Protein AF-A0A952JZA1-F1 (afdb_monomer_lite)

Foldseek 3Di:
DDDDPPFDWDQDPVGDTDGDPPNDFADDQLRVQLRVQLVVPVPDPDDPVRSNLVSLCRSQVPGPPRHNDDDDDDDDPDDDD

Secondary structure (DSSP, 8-state):
-EE-SS-EEEEPTTS-EEPPGGG----STTHHHHHHHHHHHTTSS--HHHHHHHHHHHHHHH-TT--S--------S----

Radius of gyration: 13.42 Å; chains: 1; bounding box: 39×28×37 Å

Structure (mmCIF, N/CA/C/O backbone):
data_AF-A0A952JZA1-F1
#
_entry.id   AF-A0A952JZA1-F1
#
loop_
_atom_site.group_PDB
_atom_site.id
_atom_site.type_symbol
_atom_site.label_atom_id
_atom_site.label_alt_id
_atom_site.label_comp_id
_atom_site.label_asym_id
_atom_site.label_entity_id
_atom_site.label_seq_id
_atom_site.pdbx_PDB_ins_code
_atom_site.Cartn_x
_atom_site.Cartn_y
_atom_site.Cartn_z
_atom_site.occupancy
_atom_site.B_iso_or_equiv
_atom_site.auth_seq_id
_atom_site.auth_comp_id
_atom_site.auth_asym_id
_atom_site.auth_atom_id
_atom_site.pdbx_PDB_model_num
ATOM 1 N N . LEU A 1 1 ? -5.225 5.115 -10.443 1.00 77.25 1 LEU A N 1
ATOM 2 C CA . LEU A 1 1 ? -6.338 4.800 -9.521 1.00 77.25 1 LEU A CA 1
ATOM 3 C C . LEU A 1 1 ? -7.132 6.070 -9.299 1.00 77.25 1 LEU A C 1
ATOM 5 O O . LEU A 1 1 ? -6.511 7.123 -9.202 1.00 77.25 1 LEU A O 1
ATOM 9 N N . VAL A 1 2 ? -8.454 5.974 -9.238 1.00 82.19 2 VAL A N 1
ATOM 10 C CA . VAL A 1 2 ? -9.342 7.074 -8.835 1.00 82.19 2 VAL A CA 1
ATOM 11 C C . VAL A 1 2 ? -10.298 6.512 -7.795 1.00 82.19 2 VAL A C 1
ATOM 13 O O . VAL A 1 2 ? -10.785 5.403 -7.973 1.00 82.19 2 VAL A O 1
ATOM 16 N N . ALA A 1 3 ? -10.535 7.229 -6.705 1.00 80.31 3 ALA A N 1
ATOM 17 C CA . ALA A 1 3 ? -11.449 6.782 -5.664 1.00 80.31 3 ALA A CA 1
ATOM 18 C C . ALA A 1 3 ? -12.267 7.956 -5.133 1.00 80.31 3 ALA A C 1
ATOM 20 O O . ALA A 1 3 ? -11.752 9.071 -5.013 1.00 80.31 3 ALA A O 1
ATOM 21 N N . ASP A 1 4 ? -13.523 7.683 -4.806 1.00 81.31 4 ASP A N 1
ATOM 22 C CA . ASP A 1 4 ? -14.365 8.531 -3.974 1.00 81.31 4 ASP A CA 1
ATOM 23 C C . ASP A 1 4 ? -14.864 7.744 -2.746 1.00 81.31 4 ASP A C 1
ATOM 25 O O . ASP A 1 4 ? -14.373 6.659 -2.441 1.00 81.31 4 ASP A O 1
ATOM 29 N N . GLN A 1 5 ? -15.809 8.309 -1.992 1.00 78.00 5 GLN A N 1
ATOM 30 C CA . GLN A 1 5 ? -16.330 7.677 -0.772 1.00 78.00 5 GLN A CA 1
ATOM 31 C C . GLN A 1 5 ? -17.141 6.396 -1.030 1.00 78.00 5 GLN A C 1
ATOM 33 O O . GLN A 1 5 ? -17.428 5.669 -0.082 1.00 78.00 5 GLN A O 1
ATOM 38 N N . LYS A 1 6 ? -17.578 6.153 -2.268 1.00 72.62 6 LYS A N 1
ATOM 39 C CA . LYS A 1 6 ? -18.466 5.044 -2.632 1.00 72.62 6 LYS A CA 1
ATOM 40 C C . LYS A 1 6 ? -17.765 4.007 -3.494 1.00 72.62 6 LYS A C 1
ATOM 42 O O . LYS A 1 6 ? -18.048 2.827 -3.333 1.00 72.62 6 LYS A O 1
ATOM 47 N N . VAL A 1 7 ? -16.905 4.442 -4.412 1.00 78.69 7 VAL A N 1
ATOM 48 C CA . VAL A 1 7 ? -16.319 3.580 -5.439 1.00 78.69 7 VAL A CA 1
ATOM 49 C C . VAL A 1 7 ? -14.837 3.893 -5.616 1.00 78.69 7 VAL A C 1
ATOM 51 O O . VAL A 1 7 ? -14.413 5.049 -5.667 1.00 78.69 7 VAL A O 1
ATOM 54 N N . GLY A 1 8 ? -14.041 2.837 -5.754 1.00 78.25 8 GLY A N 1
ATOM 55 C CA . GLY A 1 8 ? -12.666 2.903 -6.231 1.00 78.25 8 GLY A CA 1
ATOM 56 C C . GLY A 1 8 ? -12.566 2.287 -7.622 1.00 78.25 8 GLY A C 1
ATOM 57 O O . GLY A 1 8 ? -13.161 1.248 -7.866 1.00 78.25 8 GLY A O 1
ATOM 58 N N . LEU A 1 9 ? -11.824 2.910 -8.535 1.00 82.12 9 LEU A N 1
ATOM 59 C CA . LEU A 1 9 ? -11.674 2.465 -9.919 1.00 82.12 9 LEU A CA 1
ATOM 60 C C . LEU A 1 9 ? -10.202 2.394 -10.338 1.00 82.12 9 LEU A C 1
ATOM 62 O O . LEU A 1 9 ? -9.386 3.297 -10.085 1.00 82.12 9 LEU A O 1
ATOM 66 N N . ILE A 1 10 ? -9.880 1.327 -11.064 1.00 83.19 10 ILE A N 1
ATOM 67 C CA . ILE A 1 10 ? -8.641 1.171 -11.819 1.00 83.19 10 ILE A CA 1
ATOM 68 C C . ILE A 1 10 ? -8.930 1.525 -13.277 1.00 83.19 10 ILE A C 1
ATOM 70 O O . ILE A 1 10 ? -9.779 0.910 -13.913 1.00 83.19 10 ILE A O 1
ATOM 74 N N . LEU A 1 11 ? -8.194 2.505 -13.798 1.00 81.50 11 LEU A N 1
ATOM 75 C CA . LEU A 1 11 ? -8.174 2.853 -15.217 1.00 81.50 11 LEU A CA 1
ATOM 76 C C . LEU A 1 11 ? -6.915 2.247 -15.837 1.00 81.50 11 LEU A C 1
ATOM 78 O O . LEU A 1 11 ? -5.804 2.587 -15.413 1.00 81.50 11 LEU A O 1
ATOM 82 N N . SER A 1 12 ? -7.085 1.340 -16.798 1.00 80.25 12 SER A N 1
ATOM 83 C CA . SER A 1 12 ? -5.972 0.765 -17.560 1.00 80.25 12 SER A CA 1
ATOM 84 C C . SER A 1 12 ? -5.548 1.713 -18.690 1.00 80.25 12 SER A C 1
ATOM 86 O O . SER A 1 12 ? -6.340 2.514 -19.186 1.00 80.25 12 SER A O 1
ATOM 88 N N . GLY A 1 13 ? -4.297 1.601 -19.149 1.00 76.12 13 GLY A N 1
ATOM 89 C CA . GLY A 1 13 ? -3.820 2.341 -20.327 1.00 76.12 13 GLY A CA 1
ATOM 90 C C . GLY A 1 13 ? -4.495 1.929 -21.644 1.00 76.12 13 GLY A C 1
ATOM 91 O O . GLY A 1 13 ? -4.331 2.619 -22.644 1.00 76.12 13 GLY A O 1
ATOM 92 N N . ASN A 1 14 ? -5.268 0.838 -21.636 1.00 82.56 14 ASN A N 1
ATOM 93 C CA . ASN A 1 14 ? -6.018 0.335 -22.787 1.00 82.56 14 ASN A CA 1
ATOM 94 C C . ASN A 1 14 ? -7.479 0.824 -22.802 1.00 82.56 14 ASN A C 1
ATOM 96 O O . ASN A 1 14 ? -8.207 0.518 -23.741 1.00 82.56 14 ASN A O 1
ATOM 100 N N . GLY A 1 15 ? -7.902 1.591 -21.789 1.00 81.25 15 GLY A N 1
ATOM 101 C CA . GLY A 1 15 ? -9.262 2.128 -21.680 1.00 81.25 15 GLY A CA 1
ATOM 102 C C . GLY A 1 15 ? -10.221 1.292 -20.829 1.00 81.25 15 GLY A C 1
ATOM 103 O O . GLY A 1 15 ? -11.406 1.613 -20.779 1.00 81.25 15 GLY A O 1
ATOM 104 N N . ASP A 1 16 ? -9.735 0.258 -20.138 1.00 83.88 16 ASP A N 1
ATOM 105 C CA . ASP A 1 16 ? -10.570 -0.553 -19.249 1.00 83.88 16 ASP A CA 1
ATOM 106 C C . ASP A 1 16 ? -10.820 0.168 -17.922 1.00 83.88 16 ASP A C 1
ATOM 108 O O . ASP A 1 16 ? -9.914 0.783 -17.348 1.00 83.88 16 ASP A O 1
ATOM 112 N N . VAL A 1 17 ? -12.044 0.033 -17.409 1.00 83.69 17 VAL A N 1
ATOM 113 C CA . VAL A 1 17 ? -12.456 0.513 -16.087 1.00 83.69 17 VAL A CA 1
ATOM 114 C C . VAL A 1 17 ? -12.805 -0.699 -15.239 1.00 83.69 17 VAL A C 1
ATOM 116 O O . VAL A 1 17 ? -13.738 -1.432 -15.563 1.00 83.69 17 VAL A O 1
ATOM 119 N N . LEU A 1 18 ? -12.047 -0.918 -14.168 1.00 81.75 18 LEU A N 1
ATOM 120 C CA . LEU A 1 18 ? -12.205 -2.078 -13.293 1.00 81.75 18 LEU A CA 1
ATOM 121 C C . LEU A 1 18 ? -12.473 -1.624 -11.860 1.00 81.75 18 LEU A C 1
ATOM 123 O O . LEU A 1 18 ? -11.733 -0.797 -11.321 1.00 81.75 18 LEU A O 1
ATOM 127 N N . GLU A 1 19 ? -13.505 -2.193 -11.244 1.00 79.69 19 GLU A N 1
ATOM 128 C CA . GLU A 1 19 ? -13.744 -2.073 -9.809 1.00 79.69 19 GLU A CA 1
ATOM 129 C C . GLU A 1 19 ? -13.041 -3.233 -9.072 1.00 79.69 19 GLU A C 1
ATOM 131 O O . GLU A 1 19 ? -13.060 -4.367 -9.557 1.00 79.69 19 GLU A O 1
ATOM 136 N N . PRO A 1 20 ? -12.376 -2.991 -7.934 1.00 72.75 20 PRO A N 1
ATOM 137 C CA . PRO A 1 20 ? -11.601 -3.999 -7.224 1.00 72.75 20 PRO A CA 1
ATOM 138 C C . PRO A 1 20 ? -12.481 -4.821 -6.298 1.00 72.75 20 PRO A C 1
ATOM 140 O O . PRO A 1 20 ? -13.273 -4.289 -5.522 1.00 72.75 20 PRO A O 1
ATOM 143 N N . GLU A 1 21 ? -12.220 -6.121 -6.262 1.00 68.88 21 GLU A N 1
ATOM 144 C CA . GLU A 1 21 ? -12.781 -6.987 -5.234 1.00 68.88 21 GLU A CA 1
ATOM 145 C C . GLU A 1 21 ? -12.211 -6.618 -3.851 1.00 68.88 21 GLU A C 1
ATOM 147 O O . GLU A 1 21 ? -10.995 -6.479 -3.674 1.00 68.88 21 GLU A O 1
ATOM 152 N N . ASN A 1 22 ? -13.104 -6.487 -2.865 1.00 74.44 22 ASN A N 1
ATOM 153 C CA . ASN A 1 22 ? -12.817 -6.196 -1.452 1.00 74.44 22 ASN A CA 1
ATOM 154 C C . ASN A 1 22 ? -12.293 -4.779 -1.148 1.00 74.44 22 ASN A C 1
ATOM 156 O O . ASN A 1 22 ? -11.696 -4.565 -0.098 1.00 74.44 22 ASN A O 1
ATOM 160 N N . GLY A 1 23 ? -12.499 -3.803 -2.042 1.00 79.06 23 GLY A N 1
ATOM 161 C CA . GLY A 1 23 ? -12.239 -2.384 -1.748 1.00 79.06 23 GLY A CA 1
ATOM 162 C C . GLY A 1 23 ? -10.761 -1.994 -1.598 1.00 79.06 23 GLY A C 1
ATOM 163 O O . GLY A 1 23 ? -10.462 -0.867 -1.208 1.00 79.06 23 GLY A O 1
ATOM 164 N N . VAL A 1 24 ? -9.827 -2.892 -1.930 1.00 87.38 24 VAL A N 1
ATOM 165 C CA . VAL A 1 24 ? -8.377 -2.646 -1.867 1.00 87.38 24 VAL A CA 1
ATOM 166 C C . VAL A 1 24 ? -7.767 -2.731 -3.259 1.00 87.38 24 VAL A C 1
ATOM 168 O O . VAL A 1 24 ? -8.017 -3.669 -4.014 1.00 87.38 24 VAL A O 1
ATOM 171 N N . MET A 1 25 ? -6.908 -1.766 -3.582 1.00 89.12 25 MET A N 1
ATOM 172 C CA . MET A 1 25 ? -6.185 -1.686 -4.851 1.00 89.12 25 MET A CA 1
ATOM 173 C C . MET A 1 25 ? -4.701 -1.455 -4.623 1.00 89.12 25 MET A C 1
ATOM 175 O O . MET A 1 25 ? -4.316 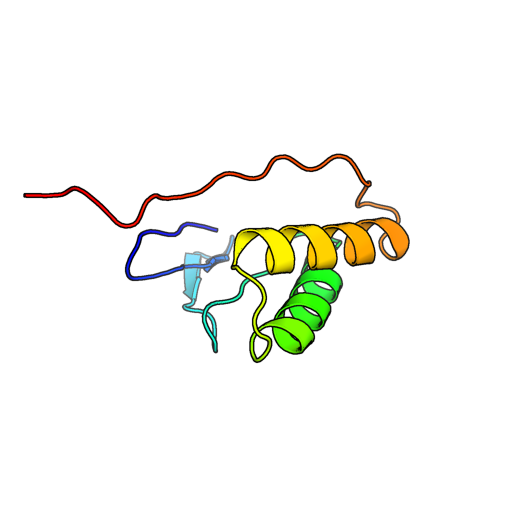-0.673 -3.757 1.00 89.12 25 MET A O 1
ATOM 179 N N . GLY A 1 26 ? -3.874 -2.059 -5.473 1.00 90.06 26 GLY A N 1
ATOM 180 C CA . GLY A 1 26 ? -2.454 -1.745 -5.587 1.00 90.06 26 GLY A CA 1
ATOM 181 C C . GLY A 1 26 ? -2.066 -1.600 -7.054 1.00 90.06 26 GLY A C 1
ATOM 182 O O . GLY A 1 26 ? -2.488 -2.398 -7.886 1.00 90.06 26 GLY A O 1
ATOM 183 N N . ILE A 1 27 ? -1.266 -0.583 -7.378 1.00 90.38 27 ILE A N 1
ATOM 184 C CA . ILE A 1 27 ? -0.664 -0.392 -8.708 1.00 90.38 27 ILE A CA 1
ATOM 185 C C . ILE A 1 27 ? 0.841 -0.148 -8.579 1.00 90.38 27 ILE A C 1
ATOM 187 O O . ILE A 1 27 ? 1.345 0.114 -7.488 1.00 90.38 27 ILE A O 1
ATOM 191 N N . GLY A 1 28 ? 1.550 -0.200 -9.707 1.00 89.62 28 GLY A N 1
ATOM 192 C CA . GLY A 1 28 ? 2.999 -0.011 -9.758 1.00 89.62 28 GLY A CA 1
ATOM 193 C C . GLY A 1 28 ? 3.781 -1.273 -9.390 1.00 89.62 28 GLY A C 1
ATOM 194 O O . GLY A 1 28 ? 3.213 -2.331 -9.121 1.00 89.62 28 GLY A O 1
ATOM 195 N N . SER A 1 29 ? 5.108 -1.163 -9.380 1.00 92.81 29 SER A N 1
ATOM 196 C CA . SER A 1 29 ? 6.036 -2.288 -9.193 1.00 92.81 29 SER A CA 1
ATOM 197 C C . SER A 1 29 ? 5.922 -2.981 -7.830 1.00 92.81 29 SER A C 1
ATOM 199 O O . SER A 1 29 ? 6.190 -4.176 -7.733 1.00 92.81 29 SER A O 1
ATOM 201 N N . GLY A 1 30 ? 5.523 -2.254 -6.781 1.00 94.31 30 GLY A N 1
ATOM 202 C CA . GLY A 1 30 ? 5.250 -2.795 -5.442 1.00 94.31 30 GLY A CA 1
ATOM 203 C C . GLY A 1 30 ? 3.773 -3.114 -5.182 1.00 94.31 30 GLY A C 1
ATOM 204 O O . GLY A 1 30 ? 3.432 -3.578 -4.093 1.00 94.31 30 GLY A O 1
ATOM 205 N N . GLY A 1 31 ? 2.891 -2.876 -6.161 1.00 93.31 31 GLY A N 1
ATOM 206 C CA . GLY A 1 31 ? 1.439 -2.909 -5.975 1.00 93.31 31 GLY A CA 1
ATOM 207 C C . GLY A 1 31 ? 0.911 -4.260 -5.498 1.00 93.31 31 GLY A C 1
ATOM 208 O O . GLY A 1 31 ? 0.088 -4.300 -4.590 1.00 93.31 31 GLY A O 1
ATOM 209 N N . ASN A 1 32 ? 1.430 -5.365 -6.040 1.00 93.44 32 ASN A N 1
ATOM 210 C CA . ASN A 1 32 ? 0.985 -6.711 -5.664 1.00 93.44 32 ASN A CA 1
ATOM 211 C C . ASN A 1 32 ? 1.378 -7.090 -4.227 1.00 93.44 32 ASN A C 1
ATOM 213 O O . ASN A 1 32 ? 0.601 -7.752 -3.543 1.00 93.44 32 ASN A O 1
ATOM 217 N N . TYR A 1 33 ? 2.546 -6.648 -3.749 1.00 95.50 33 TYR A N 1
ATOM 218 C CA . TYR A 1 33 ? 2.981 -6.902 -2.370 1.00 95.50 33 TYR A CA 1
ATOM 219 C C . TYR A 1 33 ? 2.144 -6.099 -1.377 1.00 95.50 33 TYR A C 1
ATOM 221 O O . TYR A 1 33 ? 1.651 -6.655 -0.396 1.00 95.50 33 TYR A O 1
ATOM 229 N N . ALA A 1 34 ? 1.914 -4.817 -1.678 1.00 95.31 34 ALA A N 1
ATOM 230 C CA . ALA A 1 34 ? 1.037 -3.971 -0.879 1.00 95.31 34 ALA A CA 1
ATOM 231 C C . ALA A 1 34 ? -0.399 -4.519 -0.859 1.00 95.31 34 ALA A C 1
ATOM 233 O O . ALA A 1 34 ? -1.006 -4.601 0.202 1.00 95.31 34 ALA A O 1
ATOM 234 N N . LEU A 1 35 ? -0.931 -4.955 -2.005 1.00 94.38 35 LEU A N 1
ATOM 235 C CA . LEU A 1 35 ? -2.272 -5.534 -2.100 1.00 94.38 35 LEU A CA 1
ATOM 236 C C . LEU A 1 35 ? -2.403 -6.817 -1.270 1.00 94.38 35 LEU A C 1
ATOM 238 O O . LEU A 1 35 ? -3.391 -6.982 -0.558 1.00 94.38 35 LEU A O 1
ATOM 242 N N . ALA A 1 36 ? -1.417 -7.714 -1.339 1.00 94.44 36 ALA A N 1
ATOM 243 C CA . ALA A 1 36 ? -1.418 -8.949 -0.559 1.00 94.44 36 ALA A CA 1
ATOM 244 C C . ALA A 1 36 ? -1.365 -8.670 0.952 1.00 94.44 36 ALA A C 1
ATOM 246 O O . ALA A 1 36 ? -2.159 -9.233 1.705 1.00 94.44 36 ALA A O 1
ATOM 247 N N . ALA A 1 37 ? -0.486 -7.761 1.386 1.00 95.44 37 ALA A N 1
ATOM 248 C CA . ALA A 1 37 ? -0.395 -7.349 2.784 1.00 95.44 37 ALA A CA 1
ATOM 249 C C . ALA A 1 37 ? -1.690 -6.679 3.271 1.00 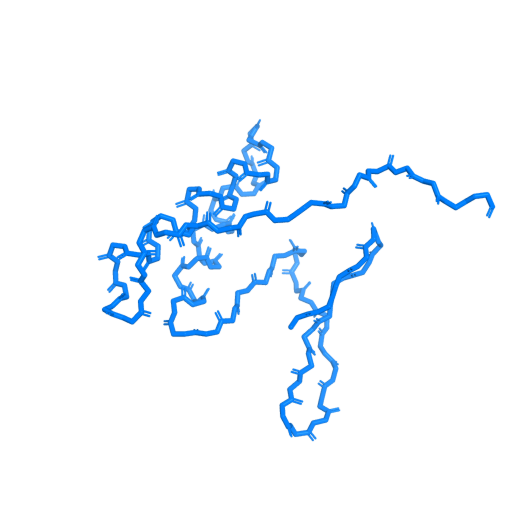95.44 37 ALA A C 1
ATOM 251 O O . ALA A 1 37 ? -2.191 -7.013 4.341 1.00 95.44 37 ALA A O 1
ATOM 252 N N . ALA A 1 38 ? -2.277 -5.795 2.465 1.00 95.00 38 ALA A N 1
ATOM 253 C CA . ALA A 1 38 ? -3.509 -5.100 2.816 1.00 95.00 38 ALA A CA 1
ATO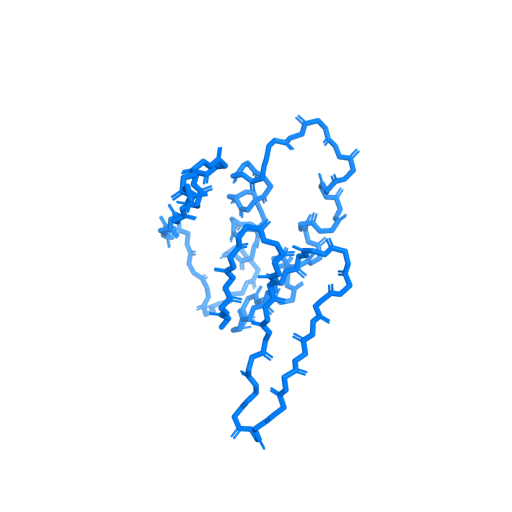M 254 C C . ALA A 1 38 ? -4.693 -6.064 2.938 1.00 95.00 38 ALA A C 1
ATOM 256 O O . ALA A 1 38 ? -5.457 -5.970 3.893 1.00 95.00 38 ALA A O 1
ATOM 257 N N . ARG A 1 39 ? -4.806 -7.043 2.030 1.00 93.31 39 ARG A N 1
ATOM 258 C CA . ARG A 1 39 ? -5.820 -8.108 2.111 1.00 93.31 39 ARG A CA 1
ATOM 259 C C . ARG A 1 39 ? -5.684 -8.957 3.373 1.00 93.31 39 ARG A C 1
ATOM 261 O O . ARG A 1 39 ? -6.693 -9.367 3.921 1.00 93.31 39 ARG A O 1
ATOM 268 N N . ALA A 1 40 ? -4.464 -9.195 3.851 1.00 93.69 40 ALA A N 1
ATOM 269 C CA . ALA A 1 40 ? -4.243 -9.924 5.100 1.00 93.69 40 ALA A CA 1
ATOM 270 C C . ALA A 1 40 ? -4.615 -9.108 6.354 1.00 93.69 40 ALA A C 1
ATOM 272 O O . ALA A 1 40 ? -4.822 -9.683 7.418 1.00 93.69 40 ALA A O 1
ATOM 273 N N . LEU A 1 41 ? -4.671 -7.778 6.242 1.00 94.00 41 LEU A N 1
ATOM 274 C CA . LEU A 1 41 ? -4.929 -6.863 7.355 1.00 94.00 41 LEU A CA 1
ATOM 275 C C . LEU A 1 41 ? -6.359 -6.302 7.366 1.00 94.00 41 LEU A C 1
ATOM 277 O O . LEU A 1 41 ? -6.740 -5.678 8.353 1.00 94.00 41 LEU A O 1
ATOM 281 N N . ILE A 1 42 ? -7.144 -6.496 6.301 1.00 91.25 42 ILE A N 1
ATOM 282 C CA . ILE A 1 42 ? -8.455 -5.848 6.152 1.00 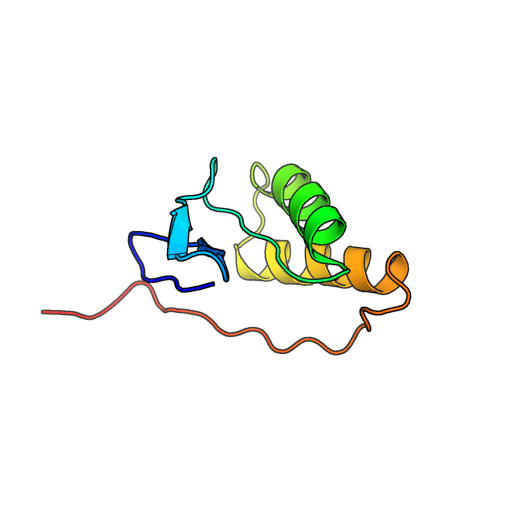91.25 42 ILE A CA 1
ATOM 283 C C . ILE A 1 42 ? -9.505 -6.339 7.154 1.00 91.25 42 ILE A C 1
ATOM 285 O O . ILE A 1 42 ? -10.355 -5.559 7.564 1.00 91.25 42 ILE A O 1
ATOM 289 N N . ASP A 1 43 ? -9.396 -7.592 7.599 1.00 90.88 43 ASP A N 1
ATOM 290 C CA . ASP A 1 43 ? -10.305 -8.201 8.581 1.00 90.88 43 ASP A CA 1
ATOM 291 C C . ASP A 1 43 ? -9.850 -7.975 10.038 1.00 90.88 43 ASP A C 1
ATOM 293 O O . ASP A 1 43 ? -10.313 -8.646 10.959 1.00 90.88 43 ASP A O 1
ATOM 297 N N . THR A 1 44 ? -8.896 -7.066 10.261 1.00 94.19 44 THR A N 1
ATOM 298 C CA . THR A 1 44 ? -8.389 -6.716 11.598 1.00 94.19 44 THR A CA 1
ATOM 299 C C . THR A 1 44 ? -9.021 -5.422 12.112 1.00 94.19 44 THR A C 1
ATOM 301 O O . THR A 1 44 ? -9.609 -4.665 11.349 1.00 94.19 44 THR A O 1
ATOM 304 N N . ASP A 1 45 ? -8.823 -5.104 13.394 1.00 94.31 45 ASP A N 1
ATOM 305 C CA . ASP A 1 45 ? -9.305 -3.853 14.010 1.00 94.31 45 ASP A CA 1
ATOM 306 C C . ASP A 1 45 ? -8.491 -2.599 13.610 1.00 94.31 45 ASP A C 1
ATOM 308 O O . ASP A 1 45 ? -8.575 -1.550 14.253 1.00 94.31 45 ASP A O 1
ATOM 312 N N . LEU A 1 46 ? -7.642 -2.700 12.584 1.00 94.81 46 LEU A N 1
ATOM 313 C CA . LEU A 1 46 ? -6.838 -1.585 12.098 1.00 94.81 46 LEU A CA 1
ATOM 314 C C . LEU A 1 46 ? -7.678 -0.642 11.234 1.00 94.81 46 LEU A C 1
ATOM 316 O O . LEU A 1 46 ? -8.477 -1.070 10.406 1.00 94.81 46 LEU A O 1
ATOM 320 N N . ASP A 1 47 ? -7.436 0.662 11.366 1.00 93.12 47 ASP A N 1
ATOM 321 C CA . ASP A 1 47 ? -8.032 1.636 10.458 1.00 93.12 47 ASP A CA 1
ATOM 322 C C . ASP A 1 47 ? -7.394 1.582 9.054 1.00 93.12 47 ASP A C 1
ATOM 324 O O . ASP A 1 47 ? -6.294 1.057 8.842 1.00 93.12 47 ASP A O 1
ATOM 328 N N . ALA A 1 48 ? -8.096 2.148 8.068 1.00 91.56 48 ALA A N 1
ATOM 329 C CA . ALA A 1 48 ? -7.664 2.128 6.670 1.00 91.56 48 ALA A CA 1
ATOM 330 C C . ALA A 1 48 ? -6.266 2.745 6.474 1.00 91.56 48 ALA A C 1
ATOM 332 O O . ALA A 1 48 ? -5.466 2.236 5.688 1.00 91.56 48 ALA A O 1
ATOM 333 N N . GLU A 1 49 ? -5.937 3.814 7.210 1.00 93.44 49 GLU A N 1
ATOM 334 C CA . GLU A 1 49 ? -4.599 4.407 7.166 1.00 93.44 49 GLU A CA 1
ATOM 335 C C . GLU A 1 49 ? -3.533 3.420 7.650 1.00 93.44 49 GLU A C 1
ATOM 337 O O . GLU A 1 49 ? -2.501 3.261 6.990 1.00 93.44 49 GLU A O 1
ATOM 342 N N . SER A 1 50 ? -3.758 2.770 8.791 1.00 96.00 50 SER A N 1
ATOM 343 C CA . SER A 1 50 ? -2.806 1.828 9.378 1.00 96.00 50 SER A CA 1
ATOM 344 C C . SER A 1 50 ? -2.573 0.639 8.459 1.00 96.00 50 SER A C 1
ATOM 346 O O . SER A 1 50 ? -1.422 0.230 8.278 1.00 96.00 50 SER A O 1
ATOM 348 N N . ILE A 1 51 ? -3.637 0.125 7.836 1.00 95.44 51 ILE A N 1
ATOM 349 C CA . ILE A 1 51 ? -3.554 -0.939 6.831 1.00 95.44 51 ILE A CA 1
ATOM 350 C C . ILE A 1 51 ? -2.687 -0.480 5.653 1.00 95.44 51 ILE A C 1
ATOM 352 O O . ILE A 1 51 ? -1.714 -1.159 5.314 1.00 95.44 51 ILE A O 1
ATOM 356 N N . VAL A 1 52 ? -2.973 0.687 5.063 1.00 95.00 52 VAL A N 1
ATOM 357 C CA . VAL A 1 52 ? -2.211 1.235 3.925 1.00 95.00 52 VAL A CA 1
ATOM 358 C C . VAL A 1 52 ? -0.741 1.439 4.289 1.00 95.00 52 VAL A C 1
ATOM 360 O O . VAL A 1 52 ? 0.145 1.002 3.554 1.00 95.00 52 VAL A O 1
ATOM 363 N N . ARG A 1 53 ? -0.460 2.047 5.444 1.00 96.06 53 ARG A N 1
ATOM 364 C CA . ARG A 1 53 ? 0.905 2.341 5.894 1.00 96.06 53 ARG A CA 1
ATOM 365 C C . ARG A 1 53 ? 1.723 1.067 6.100 1.00 96.06 53 ARG A C 1
ATOM 367 O O . ARG A 1 53 ? 2.849 0.994 5.614 1.00 96.06 53 ARG A O 1
ATOM 374 N N . LYS A 1 54 ? 1.164 0.062 6.785 1.00 96.31 54 LYS A N 1
ATOM 375 C CA . LYS A 1 54 ? 1.830 -1.236 7.000 1.00 96.31 54 LYS A CA 1
ATOM 376 C C . LYS A 1 54 ? 2.079 -1.961 5.679 1.00 96.31 54 LYS A C 1
ATOM 378 O O . LYS A 1 54 ? 3.168 -2.476 5.455 1.00 96.31 54 LYS A O 1
ATOM 383 N N . SER A 1 55 ? 1.092 -1.948 4.790 1.00 96.62 55 SER A N 1
ATOM 384 C CA . SER A 1 55 ? 1.166 -2.645 3.505 1.00 96.62 55 SER A CA 1
ATOM 385 C C . SER A 1 55 ? 2.205 -2.035 2.564 1.00 96.62 55 SER A C 1
ATOM 387 O O . SER A 1 55 ? 2.964 -2.762 1.925 1.00 96.62 55 SER A O 1
ATOM 389 N N . LEU A 1 56 ? 2.285 -0.702 2.503 1.00 96.44 56 LEU A N 1
ATOM 390 C CA . LEU A 1 56 ? 3.290 -0.006 1.698 1.00 96.44 56 LEU A CA 1
ATOM 391 C C . LEU A 1 56 ? 4.699 -0.131 2.288 1.00 96.44 56 LEU A C 1
ATOM 393 O O . LEU A 1 56 ? 5.653 -0.228 1.522 1.00 96.44 56 LEU A O 1
ATOM 397 N N . ALA A 1 57 ? 4.836 -0.187 3.618 1.00 96.25 57 ALA A N 1
ATOM 398 C CA . ALA A 1 57 ? 6.123 -0.463 4.257 1.00 96.25 57 ALA A CA 1
ATOM 399 C C . ALA A 1 57 ? 6.669 -1.839 3.837 1.00 96.25 57 ALA A C 1
ATOM 401 O O . ALA A 1 57 ? 7.792 -1.922 3.348 1.00 96.25 57 ALA A O 1
ATOM 402 N N . ILE A 1 58 ? 5.836 -2.886 3.900 1.00 96.00 58 ILE A N 1
ATOM 403 C CA . ILE A 1 58 ? 6.197 -4.235 3.428 1.00 96.00 58 ILE A CA 1
ATOM 404 C C . ILE A 1 58 ? 6.577 -4.212 1.940 1.00 96.00 58 ILE A C 1
ATOM 406 O O . ILE A 1 58 ? 7.570 -4.812 1.533 1.00 96.00 58 ILE A O 1
ATOM 410 N N . ALA A 1 59 ? 5.820 -3.493 1.106 1.00 96.94 59 ALA A N 1
ATOM 411 C CA . ALA A 1 59 ? 6.141 -3.377 -0.315 1.00 96.94 59 ALA A CA 1
ATOM 412 C C . ALA A 1 59 ? 7.493 -2.687 -0.569 1.00 96.94 59 ALA A C 1
ATOM 414 O O . ALA A 1 59 ? 8.208 -3.101 -1.481 1.00 96.94 59 ALA A O 1
ATOM 415 N N . GLY A 1 60 ? 7.853 -1.677 0.229 1.00 96.19 60 GLY A N 1
ATOM 416 C CA . GLY A 1 60 ? 9.150 -0.996 0.167 1.00 96.19 60 GLY A CA 1
ATOM 417 C C . GLY A 1 60 ? 10.330 -1.854 0.632 1.00 96.19 60 GLY A C 1
ATOM 418 O O . GLY A 1 60 ? 11.453 -1.632 0.192 1.00 96.19 60 GLY A O 1
ATOM 419 N N . GLU A 1 61 ? 10.090 -2.858 1.476 1.00 95.50 61 GLU A N 1
ATOM 420 C CA . GLU A 1 61 ? 11.116 -3.828 1.887 1.00 95.50 61 GLU A CA 1
ATOM 421 C C . GLU A 1 61 ? 11.363 -4.911 0.823 1.00 95.50 61 GLU A C 1
ATOM 423 O O . GLU A 1 61 ? 12.472 -5.432 0.714 1.00 95.50 61 GLU A O 1
ATOM 428 N N . ILE A 1 62 ? 10.346 -5.247 0.021 1.00 95.75 62 ILE A N 1
ATOM 429 C CA . ILE A 1 62 ? 10.406 -6.344 -0.961 1.00 95.75 62 ILE A CA 1
ATOM 430 C C . ILE A 1 62 ? 10.745 -5.842 -2.372 1.00 95.75 62 ILE A C 1
ATOM 432 O O . ILE A 1 62 ? 11.505 -6.477 -3.107 1.00 95.75 62 ILE A O 1
ATOM 436 N N . CYS A 1 63 ? 10.151 -4.731 -2.805 1.00 95.19 63 CYS A N 1
ATOM 437 C CA . CYS A 1 63 ? 10.279 -4.241 -4.173 1.00 95.19 63 CYS A CA 1
ATOM 438 C C . CYS A 1 63 ? 11.429 -3.242 -4.294 1.00 95.19 63 CYS A C 1
ATOM 440 O O . CYS A 1 63 ? 11.316 -2.119 -3.824 1.00 95.19 63 CYS A O 1
ATOM 442 N N . VAL A 1 64 ? 12.471 -3.584 -5.056 1.00 95.44 64 VAL A N 1
ATOM 443 C CA . VAL A 1 64 ? 13.636 -2.705 -5.306 1.00 95.44 64 VAL A CA 1
ATOM 444 C C . VAL A 1 64 ? 13.295 -1.343 -5.935 1.00 95.44 64 VAL A C 1
ATOM 446 O O . VAL A 1 64 ? 14.098 -0.418 -5.875 1.00 95.44 64 VAL A O 1
ATOM 449 N N . TYR A 1 65 ? 12.115 -1.217 -6.549 1.00 94.56 65 TYR A N 1
ATOM 450 C CA . TYR A 1 65 ? 11.614 0.020 -7.162 1.00 94.56 65 TYR A CA 1
ATOM 451 C C . TYR A 1 65 ? 10.632 0.792 -6.267 1.00 94.56 65 TYR A C 1
ATOM 453 O O . TYR A 1 65 ? 10.094 1.814 -6.687 1.00 94.56 65 TYR A O 1
ATOM 461 N N . THR A 1 66 ? 10.365 0.305 -5.055 1.00 92.56 66 THR A N 1
ATOM 462 C CA . THR A 1 66 ? 9.513 0.960 -4.054 1.00 92.56 66 THR A CA 1
ATOM 463 C C . THR A 1 66 ? 10.382 1.297 -2.850 1.00 92.56 66 THR A C 1
ATOM 465 O O . THR A 1 66 ? 11.177 0.475 -2.418 1.00 92.56 66 THR A O 1
ATOM 468 N N . ASN A 1 67 ? 10.265 2.505 -2.306 1.00 92.69 67 ASN A N 1
ATOM 469 C CA . ASN A 1 67 ? 11.028 2.915 -1.127 1.00 92.69 67 ASN A CA 1
ATOM 470 C C . ASN A 1 67 ? 10.098 3.143 0.077 1.00 92.69 67 ASN A C 1
ATOM 472 O O . ASN A 1 67 ? 8.879 3.035 -0.032 1.00 92.69 67 ASN A O 1
ATOM 476 N N . GLY A 1 68 ? 10.6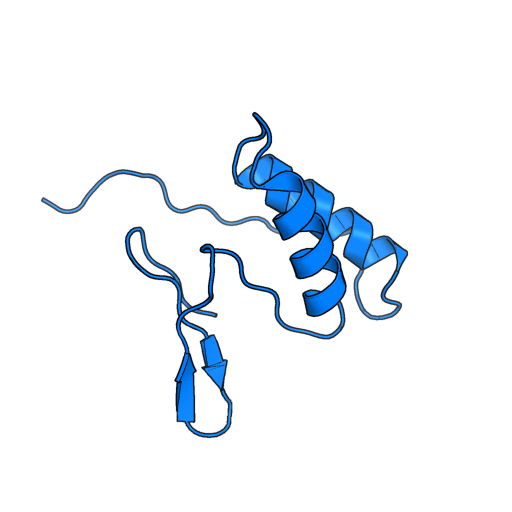81 3.455 1.235 1.00 90.00 68 GLY A N 1
ATOM 477 C CA . GLY A 1 68 ? 9.936 3.697 2.476 1.00 90.00 68 GLY A CA 1
ATOM 478 C C . GLY A 1 68 ? 9.368 5.113 2.632 1.00 90.00 68 GLY A C 1
ATOM 479 O O . GLY A 1 68 ? 8.841 5.439 3.695 1.00 90.00 68 GLY A O 1
ATOM 480 N N . THR A 1 69 ? 9.495 5.986 1.631 1.00 92.38 69 THR A N 1
ATOM 481 C CA . THR A 1 69 ? 8.963 7.351 1.698 1.00 92.38 69 THR A CA 1
ATOM 482 C C . THR A 1 69 ? 7.506 7.346 1.251 1.00 92.38 69 THR A C 1
ATOM 484 O O . THR A 1 69 ? 7.207 7.159 0.076 1.00 92.38 69 THR A O 1
ATOM 487 N N . LEU A 1 70 ? 6.591 7.553 2.200 1.00 92.25 70 LEU A N 1
ATOM 488 C CA . LEU A 1 70 ? 5.151 7.435 1.971 1.00 92.25 70 LEU A CA 1
ATOM 489 C C . LEU A 1 70 ? 4.453 8.797 2.053 1.00 92.25 70 LEU A C 1
ATOM 491 O O . LEU A 1 70 ? 4.560 9.490 3.065 1.00 92.25 70 LEU A O 1
ATOM 495 N N . THR A 1 71 ? 3.653 9.117 1.037 1.00 93.62 71 THR A N 1
ATOM 496 C CA . THR A 1 71 ? 2.619 10.162 1.089 1.00 93.62 71 THR A CA 1
ATOM 497 C C . THR A 1 71 ? 1.263 9.471 1.154 1.00 93.62 71 THR A C 1
ATOM 499 O O . THR A 1 71 ? 0.968 8.619 0.318 1.00 93.62 71 THR A O 1
ATOM 502 N N . ILE A 1 72 ? 0.454 9.797 2.164 1.00 92.12 72 ILE A N 1
ATOM 503 C CA . ILE A 1 72 ? -0.855 9.170 2.382 1.00 92.12 72 ILE A CA 1
ATOM 504 C C . ILE A 1 72 ? -1.924 10.255 2.369 1.00 92.12 72 ILE A C 1
ATOM 506 O O . ILE A 1 72 ? -1.999 11.055 3.298 1.00 92.12 72 ILE A O 1
ATOM 510 N N . GLU A 1 73 ? -2.773 10.214 1.348 1.00 90.88 73 GLU A N 1
ATOM 511 C CA . GLU A 1 73 ? -3.943 11.078 1.203 1.00 90.88 73 GLU A CA 1
ATOM 512 C C . GLU A 1 73 ? -5.204 10.350 1.676 1.00 90.88 73 GLU A C 1
ATOM 514 O O . GLU A 1 73 ? -5.325 9.131 1.522 1.00 90.88 73 GLU A O 1
ATOM 519 N N . ARG A 1 74 ? -6.151 11.088 2.263 1.00 87.94 74 ARG A N 1
ATOM 520 C CA . ARG A 1 74 ? -7.402 10.525 2.794 1.00 87.94 74 ARG A CA 1
ATOM 521 C C . ARG A 1 74 ? -8.589 11.374 2.398 1.00 87.94 74 ARG A C 1
ATOM 523 O O . ARG A 1 74 ? -8.533 12.598 2.446 1.00 87.94 74 ARG A O 1
ATOM 530 N N . LEU A 1 75 ? -9.688 10.697 2.091 1.00 84.81 75 LEU A N 1
ATOM 531 C CA . LEU A 1 75 ? -10.996 11.318 1.967 1.00 84.81 75 LEU A CA 1
ATOM 532 C C . LEU A 1 75 ? -11.701 11.194 3.318 1.00 84.81 75 LEU A C 1
ATOM 534 O O . LEU A 1 75 ? -11.854 10.093 3.844 1.00 84.81 75 LEU A O 1
ATOM 538 N N . SER A 1 76 ? -12.115 12.316 3.898 1.00 78.19 76 SER A N 1
ATOM 539 C CA . SER A 1 76 ? -12.993 12.306 5.065 1.00 78.19 76 SER A CA 1
ATOM 540 C C . SER A 1 76 ? -14.368 11.761 4.672 1.00 78.19 76 SER A C 1
ATOM 542 O O . SER A 1 76 ? -14.907 12.088 3.611 1.00 78.19 76 SER A O 1
ATOM 544 N N . ALA A 1 77 ? -14.965 10.951 5.547 1.00 64.19 77 ALA A N 1
ATOM 545 C CA . ALA A 1 77 ? -16.361 10.544 5.429 1.00 64.19 77 ALA A CA 1
ATOM 546 C C . ALA A 1 77 ? -17.264 11.741 5.786 1.00 64.19 77 ALA A C 1
ATOM 548 O O . ALA A 1 77 ? -17.766 11.849 6.901 1.00 64.19 77 ALA A O 1
ATOM 549 N N . GLY A 1 78 ? -17.402 12.707 4.874 1.00 54.50 78 GLY A N 1
ATOM 550 C CA . GLY A 1 78 ? -18.283 13.855 5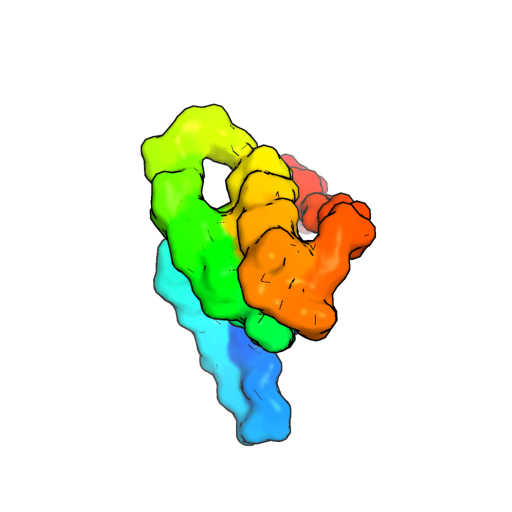.084 1.00 54.50 78 GLY A CA 1
ATOM 551 C C . GLY A 1 78 ? -18.190 14.948 4.022 1.00 54.50 78 GLY A C 1
ATOM 552 O O . GLY A 1 78 ? -17.171 15.624 3.918 1.00 54.50 78 GLY A O 1
ATOM 553 N N . GLY A 1 79 ? -19.302 15.170 3.307 1.00 41.72 79 GLY A N 1
ATOM 554 C CA . GLY A 1 79 ? -19.658 16.497 2.789 1.00 41.72 79 GLY A CA 1
ATOM 555 C C . GLY A 1 79 ? -19.928 16.635 1.287 1.00 41.72 79 GLY A C 1
ATOM 556 O O . GLY A 1 79 ? -19.230 17.381 0.609 1.00 41.72 79 GLY A O 1
ATOM 557 N N . ARG A 1 80 ? -21.020 16.047 0.788 1.00 43.69 80 ARG A N 1
ATOM 558 C CA . ARG A 1 80 ? -21.887 16.750 -0.171 1.00 43.69 80 ARG A CA 1
ATOM 559 C C . ARG A 1 80 ? -23.321 16.715 0.356 1.00 43.69 80 ARG A C 1
ATOM 561 O O . ARG A 1 80 ? -23.898 15.639 0.494 1.00 43.69 80 ARG A O 1
ATOM 568 N N . SER A 1 81 ? -23.802 17.908 0.715 1.00 37.62 81 SER A N 1
ATOM 569 C CA . SER A 1 81 ? -25.221 18.272 0.701 1.00 37.62 81 SER A CA 1
ATOM 570 C C . SER A 1 81 ? -25.814 18.034 -0.682 1.00 37.62 81 SER A C 1
ATOM 572 O O . SER A 1 81 ? -25.039 18.077 -1.667 1.00 37.62 81 SER A O 1
#

pLDDT: mean 86.39, std 12.3, range [37.62, 96.94]

Sequence (81 aa):
LVADQKVGLILSGNGDVLEPENGVMGIGSGGNYALAAARALIDTDLDAESIVRKSLAIAGEICVYTNGTLTIERLSAGGRS